Protein AF-A0A7S0MGZ3-F1 (afdb_monomer)

Organism: NCBI:txid233186

Solvent-accessible surface area (backbone atoms only — not comparable to full-atom values): 5785 Å² total; per-residue (Å²): 129,86,80,71,72,55,69,66,58,45,55,49,50,59,54,34,44,61,52,48,74,68,53,48,73,66,53,54,52,52,42,50,52,47,49,52,51,21,53,52,30,43,72,70,70,37,48,71,64,14,44,54,43,31,49,56,40,36,74,72,30,66,56,43,48,69,39,28,48,52,42,16,50,52,30,43,76,71,64,40,52,68,62,14,48,53,28,44,48,50,28,30,66,67,38,61,88,46,41,78,61,49,58,68,71,79,106

Structure (mmCIF, N/CA/C/O backbone):
data_AF-A0A7S0MGZ3-F1
#
_entry.id   AF-A0A7S0MGZ3-F1
#
loop_
_atom_site.group_PDB
_atom_site.id
_atom_site.type_symbol
_atom_site.label_atom_id
_atom_site.label_alt_id
_atom_site.label_comp_id
_atom_site.label_asym_id
_atom_site.label_entity_id
_atom_site.label_seq_id
_atom_site.pdbx_PDB_ins_code
_atom_site.Cartn_x
_atom_site.Cartn_y
_atom_site.Cartn_z
_atom_site.occupancy
_atom_site.B_iso_or_equiv
_atom_site.auth_seq_id
_atom_site.auth_comp_id
_atom_site.auth_asym_id
_atom_site.auth_atom_id
_atom_site.pdbx_PDB_model_num
ATOM 1 N N . GLU A 1 1 ? 17.097 2.243 -20.713 1.00 39.12 1 GLU A N 1
ATOM 2 C CA . GLU A 1 1 ? 15.964 1.358 -21.044 1.00 39.12 1 GLU A CA 1
ATOM 3 C C . GLU A 1 1 ? 14.830 1.623 -20.066 1.00 39.12 1 GLU A C 1
ATOM 5 O O . GLU A 1 1 ? 15.045 1.509 -18.864 1.00 39.12 1 GLU A O 1
ATOM 10 N N . SER A 1 2 ? 13.670 2.074 -20.549 1.00 45.59 2 SER A N 1
ATOM 11 C CA . SER A 1 2 ? 12.463 2.152 -19.721 1.00 45.59 2 SER A CA 1
ATOM 12 C C . SER A 1 2 ? 12.080 0.719 -19.391 1.00 45.59 2 SER A C 1
ATOM 14 O O . SER A 1 2 ? 11.682 -0.028 -20.283 1.00 45.59 2 SER A O 1
ATOM 16 N N . LYS A 1 3 ? 12.338 0.295 -18.155 1.00 57.72 3 LYS A N 1
ATOM 17 C CA . LYS A 1 3 ? 12.040 -1.062 -17.708 1.00 57.72 3 LYS A CA 1
ATOM 18 C C . LYS A 1 3 ? 10.521 -1.207 -17.766 1.00 57.72 3 LYS A C 1
ATOM 20 O O . LYS A 1 3 ? 9.828 -0.589 -16.967 1.00 57.72 3 LYS A O 1
ATOM 25 N N . ALA A 1 4 ? 10.027 -1.898 -18.788 1.00 66.56 4 ALA A N 1
ATOM 26 C CA . ALA A 1 4 ? 8.607 -2.158 -18.936 1.00 66.56 4 ALA A CA 1
ATOM 27 C C . ALA A 1 4 ? 8.128 -2.932 -17.702 1.00 66.56 4 ALA A C 1
ATOM 29 O O . ALA A 1 4 ? 8.814 -3.856 -17.259 1.00 66.56 4 ALA A O 1
ATOM 30 N N . ILE A 1 5 ? 6.989 -2.510 -17.156 1.00 73.62 5 ILE A N 1
ATOM 31 C CA . ILE A 1 5 ? 6.248 -3.210 -16.101 1.00 73.62 5 ILE A CA 1
ATOM 32 C C . ILE A 1 5 ? 6.091 -4.669 -16.528 1.00 73.62 5 ILE A C 1
ATOM 34 O O . ILE A 1 5 ? 5.795 -4.944 -17.698 1.00 73.62 5 ILE A O 1
ATOM 38 N N . ASP A 1 6 ? 6.316 -5.601 -15.603 1.00 80.19 6 ASP A N 1
ATOM 39 C CA . ASP A 1 6 ? 6.207 -7.018 -15.926 1.00 80.19 6 ASP A CA 1
ATOM 40 C C . ASP A 1 6 ? 4.771 -7.340 -16.395 1.00 80.19 6 ASP A C 1
ATOM 42 O O . ASP A 1 6 ? 3.796 -6.952 -15.738 1.00 80.19 6 ASP A O 1
ATOM 46 N N . PRO A 1 7 ? 4.593 -8.033 -17.535 1.00 79.94 7 PRO A N 1
ATOM 47 C CA . PRO A 1 7 ? 3.266 -8.324 -18.069 1.00 79.94 7 PRO A CA 1
ATOM 48 C C . PRO A 1 7 ? 2.417 -9.190 -17.125 1.00 79.94 7 PRO A C 1
ATOM 50 O O . PRO A 1 7 ? 1.188 -9.123 -17.186 1.00 79.94 7 PRO A O 1
ATOM 53 N N . ALA A 1 8 ? 3.029 -9.981 -16.235 1.00 83.56 8 ALA A N 1
ATOM 54 C CA . ALA A 1 8 ? 2.299 -10.709 -15.205 1.00 83.56 8 ALA A CA 1
ATOM 55 C C . ALA A 1 8 ? 1.746 -9.757 -14.136 1.00 83.56 8 ALA A C 1
ATOM 57 O O . ALA A 1 8 ? 0.578 -9.891 -13.763 1.00 83.56 8 ALA A O 1
ATOM 58 N N . THR A 1 9 ? 2.527 -8.762 -13.699 1.00 81.81 9 THR A N 1
ATOM 59 C CA . THR A 1 9 ? 2.051 -7.710 -12.784 1.00 81.81 9 THR A CA 1
ATOM 60 C C . THR A 1 9 ? 0.923 -6.913 -13.423 1.00 81.81 9 THR A C 1
ATOM 62 O O . THR A 1 9 ? -0.119 -6.713 -12.802 1.00 81.81 9 THR A O 1
ATOM 65 N N . MET A 1 10 ? 1.073 -6.540 -14.696 1.00 82.88 10 MET A N 1
ATOM 66 C CA . MET A 1 10 ? 0.030 -5.835 -15.438 1.00 82.88 10 MET A CA 1
ATOM 67 C C . MET A 1 10 ? -1.275 -6.637 -15.484 1.00 82.88 10 MET A C 1
ATOM 69 O O . MET A 1 10 ? -2.324 -6.125 -15.099 1.00 82.88 10 MET A O 1
ATOM 73 N N . ASN A 1 11 ? -1.220 -7.910 -15.882 1.00 86.56 11 ASN A N 1
ATOM 74 C CA . ASN A 1 11 ? -2.405 -8.769 -15.928 1.00 86.56 11 ASN A CA 1
ATOM 75 C C . ASN A 1 11 ? -3.039 -8.979 -14.547 1.00 86.56 11 ASN A C 1
ATOM 77 O O . ASN A 1 11 ? -4.265 -9.019 -14.439 1.00 86.56 11 ASN A O 1
ATOM 81 N N . ARG A 1 12 ? -2.225 -9.083 -13.491 1.00 86.75 12 ARG A N 1
ATOM 82 C CA . ARG A 1 12 ? -2.712 -9.185 -12.113 1.00 86.75 12 ARG A CA 1
ATOM 83 C C . ARG A 1 12 ? -3.480 -7.931 -11.705 1.00 86.75 12 ARG A C 1
ATOM 85 O O . ARG A 1 12 ? -4.619 -8.048 -11.268 1.00 86.75 12 ARG A O 1
ATOM 92 N N . VAL A 1 13 ? -2.898 -6.747 -11.887 1.00 86.12 13 VAL A N 1
ATOM 93 C CA . VAL A 1 13 ? -3.540 -5.479 -11.505 1.00 86.12 13 VAL A CA 1
ATOM 94 C C . VAL A 1 13 ? -4.809 -5.234 -12.322 1.00 86.12 13 VAL A C 1
ATOM 96 O O . VAL A 1 13 ? -5.816 -4.780 -11.790 1.00 86.12 13 VAL A O 1
ATOM 99 N N . LEU A 1 14 ? -4.813 -5.600 -13.607 1.00 84.00 14 LEU A N 1
ATOM 100 C CA . LEU A 1 14 ? -6.016 -5.532 -14.442 1.00 84.00 14 LEU A CA 1
ATOM 101 C C . LEU A 1 14 ? -7.146 -6.442 -13.932 1.00 84.00 14 LEU A C 1
ATOM 103 O O . LEU A 1 14 ? -8.315 -6.072 -14.032 1.00 84.00 14 LEU A O 1
ATOM 107 N N . ALA A 1 15 ? -6.826 -7.607 -13.362 1.00 86.44 15 ALA A N 1
ATOM 108 C CA . ALA A 1 15 ? -7.817 -8.447 -12.691 1.00 86.44 15 ALA A CA 1
ATOM 109 C C . ALA A 1 15 ? -8.292 -7.819 -11.368 1.00 86.44 15 ALA A C 1
ATOM 111 O O . ALA A 1 15 ? -9.484 -7.846 -11.064 1.00 86.44 15 ALA A O 1
ATOM 112 N N . GLU A 1 16 ? -7.382 -7.198 -10.614 1.00 85.56 16 GLU A N 1
ATOM 113 C CA . GLU A 1 16 ? -7.679 -6.452 -9.385 1.00 85.56 16 GLU A CA 1
ATOM 114 C C . GLU A 1 16 ? -8.635 -5.262 -9.648 1.00 85.56 16 GLU A C 1
ATOM 116 O O . GLU A 1 16 ? -9.525 -4.997 -8.842 1.00 85.56 16 GLU A O 1
ATOM 121 N N . PHE A 1 17 ? -8.575 -4.616 -10.818 1.00 81.25 17 PHE A N 1
ATOM 122 C CA . PHE A 1 17 ? -9.538 -3.573 -11.217 1.00 81.25 17 PHE A CA 1
ATOM 123 C C . PHE A 1 17 ? -10.982 -4.074 -11.318 1.00 81.25 17 PHE A C 1
ATOM 125 O O . PHE A 1 17 ? -11.921 -3.326 -11.053 1.00 81.25 17 PHE A O 1
ATOM 132 N N . GLN A 1 18 ? -11.181 -5.342 -11.684 1.00 79.31 18 GLN A N 1
ATOM 133 C CA . GLN A 1 18 ? -12.521 -5.929 -11.737 1.00 79.31 18 GLN A CA 1
ATOM 134 C C . GLN A 1 18 ? -13.121 -6.131 -10.341 1.00 79.31 18 GLN A C 1
ATOM 136 O O . GLN A 1 18 ? -14.339 -6.254 -10.219 1.00 79.31 18 GLN A O 1
ATOM 141 N N . LEU A 1 19 ? -12.284 -6.210 -9.300 1.00 77.25 19 LEU A N 1
ATOM 142 C CA . LEU A 1 19 ? -12.735 -6.219 -7.908 1.00 77.25 19 LEU A CA 1
ATOM 143 C C . LEU A 1 19 ? -13.167 -4.814 -7.483 1.00 77.25 19 LEU A C 1
ATOM 145 O O . LEU A 1 19 ? -14.246 -4.684 -6.916 1.00 77.25 19 LEU A O 1
ATOM 149 N N . HIS A 1 20 ? -12.401 -3.780 -7.846 1.00 78.19 20 HIS A N 1
ATOM 150 C CA . HIS A 1 20 ? -12.760 -2.383 -7.578 1.00 78.19 20 HIS A CA 1
ATOM 151 C C . HIS A 1 20 ? -14.112 -1.982 -8.170 1.00 78.19 20 HIS A C 1
ATOM 153 O O . HIS A 1 20 ? -14.934 -1.387 -7.483 1.00 78.19 20 HIS A O 1
ATOM 159 N N . ASP A 1 21 ? -14.375 -2.338 -9.430 1.00 80.31 21 ASP A N 1
ATOM 160 C CA . ASP A 1 21 ? -15.642 -2.009 -10.104 1.00 80.31 21 ASP A CA 1
ATOM 161 C C . ASP A 1 21 ? -16.868 -2.642 -9.416 1.00 80.31 21 ASP A C 1
ATOM 163 O O . ASP A 1 21 ? -17.982 -2.127 -9.494 1.00 80.31 21 ASP A O 1
ATOM 167 N N . LYS A 1 22 ? -16.659 -3.744 -8.685 1.00 82.81 22 LYS A N 1
ATOM 168 C CA . LYS A 1 22 ? -17.701 -4.430 -7.910 1.00 82.81 22 LYS A CA 1
ATOM 169 C C . LYS A 1 22 ? -17.914 -3.841 -6.516 1.00 82.81 22 LYS A C 1
ATOM 171 O O . LYS A 1 22 ? -18.859 -4.260 -5.846 1.00 82.81 22 LYS A O 1
ATOM 176 N N . LEU A 1 23 ? -17.060 -2.921 -6.063 1.00 83.19 23 LEU A N 1
ATOM 177 C CA . LEU A 1 23 ? -17.203 -2.283 -4.757 1.00 83.19 23 LEU A CA 1
ATOM 178 C C . LEU A 1 23 ? -18.448 -1.397 -4.742 1.00 83.19 23 LEU A C 1
ATOM 180 O O . LEU A 1 23 ? -18.714 -0.629 -5.671 1.00 83.19 23 LEU A O 1
ATOM 184 N N . SER A 1 24 ? -19.222 -1.481 -3.662 1.00 86.25 24 SER A N 1
ATOM 185 C CA . SER A 1 24 ? -20.383 -0.614 -3.501 1.00 86.25 24 SER A CA 1
ATOM 186 C C . SER A 1 24 ? -19.936 0.804 -3.149 1.00 86.25 24 SER A C 1
ATOM 188 O O . SER A 1 24 ? -18.838 1.042 -2.646 1.00 86.25 24 SER A O 1
ATOM 190 N N . LYS A 1 25 ? -20.825 1.785 -3.348 1.00 83.62 25 LYS A N 1
ATOM 191 C CA . LYS A 1 25 ? -20.576 3.170 -2.904 1.00 83.62 25 LYS A CA 1
ATOM 192 C C . LYS A 1 25 ? -20.225 3.261 -1.415 1.00 83.62 25 LYS A C 1
ATOM 194 O O . LYS A 1 25 ? -19.453 4.135 -1.036 1.00 83.62 25 LYS A O 1
ATOM 199 N N . GLU A 1 26 ? -20.795 2.381 -0.595 1.00 85.69 26 GLU A N 1
ATOM 200 C CA . GL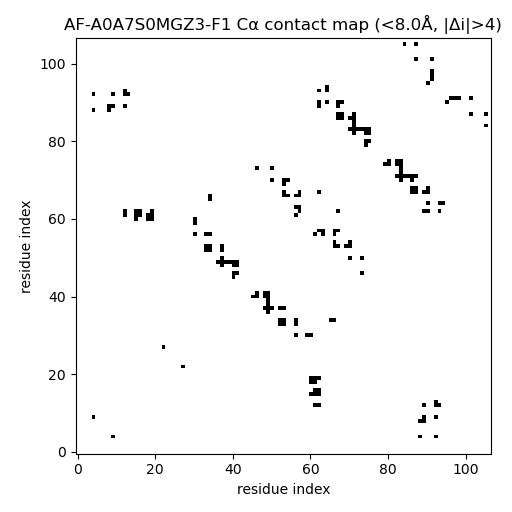U A 1 26 ? -20.505 2.292 0.838 1.00 85.69 26 GLU A CA 1
ATOM 201 C C . GLU A 1 26 ? -19.062 1.839 1.095 1.00 85.69 26 GLU A C 1
ATOM 203 O O . GLU A 1 26 ? -18.366 2.475 1.885 1.00 85.69 26 GLU A O 1
ATOM 208 N N . ASP A 1 27 ? -18.581 0.824 0.369 1.00 85.88 27 ASP A N 1
ATOM 209 C CA . ASP A 1 27 ? -17.193 0.357 0.453 1.00 85.88 27 ASP A CA 1
ATOM 210 C C . ASP A 1 27 ? -16.222 1.469 0.047 1.00 85.88 27 ASP A C 1
ATOM 212 O O . ASP A 1 27 ? -15.303 1.796 0.792 1.00 85.88 27 ASP A O 1
ATOM 216 N N . LEU A 1 28 ? -16.477 2.133 -1.085 1.00 84.25 28 LEU A N 1
ATOM 217 C CA . LEU A 1 28 ? -15.654 3.251 -1.557 1.00 84.25 28 LEU A CA 1
ATOM 218 C C . LEU A 1 28 ? -15.635 4.421 -0.563 1.00 84.25 28 LEU A C 1
ATOM 220 O O . LEU A 1 28 ? -14.593 5.048 -0.368 1.00 84.25 28 LEU A O 1
ATOM 224 N N . SER A 1 29 ? -16.770 4.716 0.080 1.00 88.12 29 SER A N 1
ATOM 225 C CA . SER A 1 29 ? -16.839 5.753 1.115 1.00 88.12 29 SER A CA 1
ATOM 226 C C . SER A 1 29 ? -15.988 5.374 2.321 1.00 88.12 29 SER A C 1
ATOM 228 O O . SER A 1 29 ? -15.178 6.178 2.773 1.00 88.12 29 SER A O 1
ATOM 230 N N . LYS A 1 30 ? -16.115 4.135 2.799 1.00 89.56 30 LYS A N 1
ATOM 231 C CA . LYS A 1 30 ? -15.363 3.644 3.953 1.00 89.56 30 LYS A CA 1
ATOM 232 C C . LYS A 1 30 ? -13.860 3.600 3.683 1.00 89.56 30 LYS A C 1
ATOM 234 O O . LYS A 1 30 ? -13.067 4.006 4.526 1.00 89.56 30 LYS A O 1
ATOM 239 N N . LEU A 1 31 ? -13.459 3.160 2.491 1.00 89.62 31 LEU A N 1
ATOM 240 C CA . LEU A 1 31 ? -12.058 3.151 2.070 1.00 89.62 31 LEU A CA 1
ATOM 241 C C . LEU A 1 31 ? -11.483 4.559 1.998 1.00 89.62 31 LEU A C 1
ATOM 243 O O . LEU A 1 31 ? -10.344 4.780 2.405 1.00 89.62 31 LEU A O 1
ATOM 247 N N . ARG A 1 32 ? -12.271 5.527 1.527 1.00 87.75 32 ARG A N 1
ATOM 248 C CA . ARG A 1 32 ? -11.860 6.929 1.512 1.00 87.75 32 ARG A CA 1
ATOM 249 C C . ARG A 1 32 ? -11.627 7.467 2.922 1.00 87.75 32 ARG A C 1
ATOM 251 O O . ARG A 1 32 ? -10.633 8.151 3.132 1.00 87.75 32 ARG A O 1
ATOM 258 N N . GLU A 1 33 ? -12.501 7.142 3.872 1.00 90.56 33 GLU A N 1
ATOM 259 C CA . GLU A 1 33 ? -12.324 7.535 5.278 1.00 90.56 33 GLU A CA 1
ATOM 260 C C . GLU A 1 33 ? -11.057 6.922 5.888 1.00 90.56 33 GLU A C 1
ATOM 262 O O . GLU A 1 33 ? -10.263 7.637 6.495 1.00 90.56 33 GLU A O 1
ATOM 267 N N . LEU A 1 34 ? -10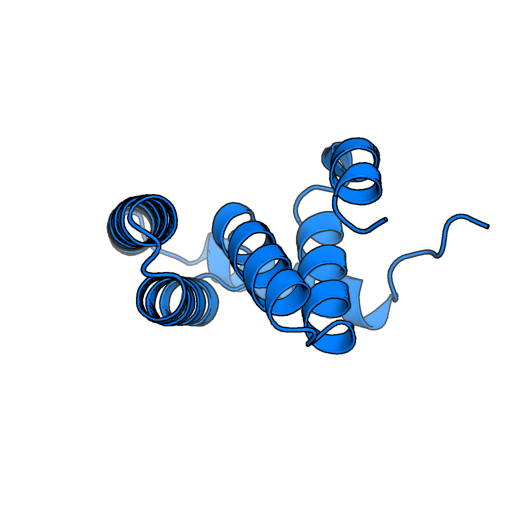.815 5.628 5.651 1.00 90.38 34 LEU A N 1
ATOM 268 C CA . LEU A 1 34 ? -9.586 4.949 6.077 1.00 90.38 34 LEU A CA 1
ATOM 269 C C . LEU A 1 34 ? -8.337 5.585 5.452 1.00 90.38 34 LEU A C 1
ATOM 271 O O . LEU A 1 34 ? -7.337 5.802 6.129 1.00 90.38 34 LEU A O 1
ATOM 275 N N . THR A 1 35 ? -8.393 5.919 4.163 1.00 89.50 35 THR A N 1
ATOM 276 C CA . THR A 1 35 ? -7.264 6.543 3.460 1.00 89.50 35 THR A CA 1
ATOM 277 C C . THR A 1 35 ? -6.941 7.926 4.044 1.00 89.50 35 THR A C 1
ATOM 279 O O . THR A 1 35 ? -5.768 8.237 4.248 1.00 89.50 35 THR A O 1
ATOM 282 N N . ASP A 1 36 ? -7.957 8.733 4.373 1.00 90.38 36 ASP A N 1
ATOM 283 C CA . ASP A 1 36 ? -7.778 10.051 5.005 1.00 90.38 36 ASP A CA 1
ATOM 284 C C . ASP A 1 36 ? -7.152 9.930 6.406 1.00 90.38 36 ASP A C 1
ATOM 286 O O . ASP A 1 36 ? -6.193 10.635 6.740 1.00 90.38 36 ASP A O 1
ATOM 290 N N . GLU A 1 37 ? -7.620 8.963 7.200 1.00 90.25 37 GLU A N 1
ATOM 291 C CA . GLU A 1 37 ? -7.051 8.665 8.516 1.00 90.25 37 GLU A CA 1
ATOM 292 C C . GLU A 1 37 ? -5.580 8.232 8.412 1.00 90.25 37 GLU A C 1
ATOM 294 O O . GLU A 1 37 ? -4.717 8.771 9.114 1.00 90.25 37 GLU A O 1
ATOM 299 N N . ALA A 1 38 ? -5.264 7.333 7.478 1.00 90.69 38 ALA A N 1
ATOM 300 C CA . ALA A 1 38 ? -3.901 6.880 7.219 1.00 90.69 38 ALA A CA 1
ATOM 301 C C . ALA A 1 38 ? -2.980 8.031 6.788 1.00 90.69 38 ALA A C 1
ATOM 303 O O . ALA A 1 38 ? -1.848 8.143 7.264 1.00 90.69 38 ALA A O 1
ATOM 304 N N . GLN A 1 39 ? -3.460 8.935 5.92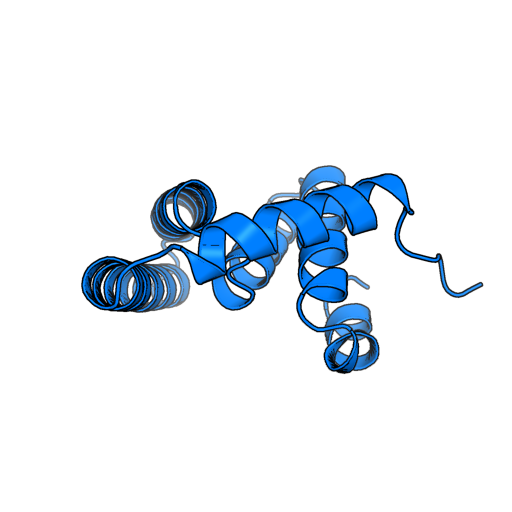6 1.00 87.31 39 GLN A N 1
ATOM 305 C CA . GLN A 1 39 ? -2.705 10.128 5.539 1.00 87.31 39 GLN A CA 1
ATOM 306 C C . GLN A 1 39 ? -2.420 11.043 6.729 1.00 87.31 39 GLN A C 1
ATOM 308 O O . GLN A 1 39 ? -1.324 11.605 6.833 1.00 87.31 39 GLN A O 1
ATOM 313 N N . LYS A 1 40 ? -3.388 11.194 7.634 1.00 90.31 40 LYS A N 1
ATOM 314 C CA . LYS A 1 40 ? -3.222 11.999 8.841 1.00 90.31 40 LYS A CA 1
ATOM 315 C C . LYS A 1 40 ? -2.169 11.397 9.771 1.00 90.31 40 LYS A C 1
ATOM 317 O O . LYS A 1 40 ? -1.298 12.136 10.222 1.00 90.31 40 LYS A O 1
ATOM 322 N N . LEU A 1 41 ? -2.192 10.080 9.980 1.00 88.06 41 LEU A N 1
ATOM 323 C CA . LEU A 1 41 ? -1.1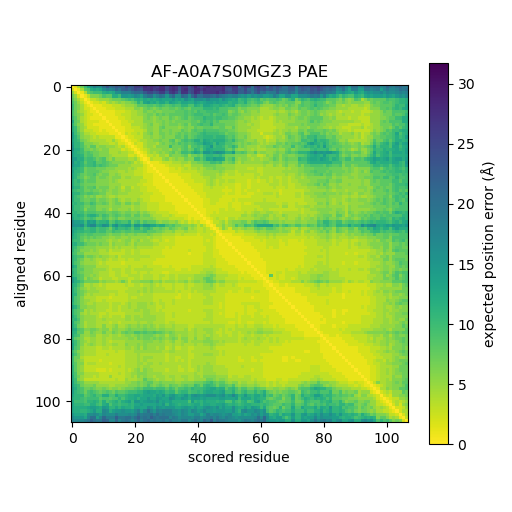85 9.357 10.770 1.00 88.06 41 LEU A CA 1
ATOM 324 C C . LEU A 1 41 ? 0.213 9.459 10.152 1.00 88.06 41 LEU A C 1
ATOM 326 O O . LEU A 1 41 ? 1.171 9.795 10.842 1.00 88.06 41 LEU A O 1
ATOM 330 N N . HIS A 1 42 ? 0.325 9.281 8.833 1.00 84.56 42 HIS A N 1
ATOM 331 C CA . HIS A 1 42 ? 1.586 9.457 8.108 1.00 84.56 42 HIS A CA 1
ATOM 332 C C . HIS A 1 42 ? 2.156 10.875 8.291 1.00 84.56 42 HIS A C 1
ATOM 334 O O . HIS A 1 42 ? 3.363 11.070 8.435 1.00 84.56 42 HIS A O 1
ATOM 340 N N . LYS A 1 43 ? 1.289 11.895 8.318 1.00 84.44 43 LYS A N 1
ATOM 341 C CA . LYS A 1 43 ? 1.695 13.283 8.572 1.00 84.44 43 LYS A CA 1
ATOM 342 C C . LYS A 1 43 ? 2.152 13.515 10.017 1.00 84.44 43 LYS A C 1
ATOM 344 O O . LYS A 1 43 ? 3.001 14.376 10.239 1.00 84.44 43 LYS A O 1
ATOM 349 N N . ASP A 1 44 ? 1.631 12.742 10.965 1.00 85.25 44 ASP A N 1
ATOM 350 C CA . ASP A 1 44 ? 1.966 12.803 12.393 1.00 85.25 44 ASP A CA 1
ATOM 351 C C . ASP A 1 44 ? 3.257 12.034 12.754 1.00 85.25 44 ASP A C 1
ATOM 353 O O . ASP A 1 44 ? 3.587 11.904 13.924 1.00 85.25 44 ASP A O 1
ATOM 357 N N . ASN A 1 45 ? 4.029 11.566 11.757 1.00 82.06 45 ASN A N 1
ATOM 358 C CA . ASN A 1 45 ? 5.171 10.638 11.894 1.00 82.06 45 ASN A CA 1
ATOM 359 C C . ASN A 1 45 ? 4.804 9.199 12.306 1.00 82.06 45 ASN A C 1
ATOM 361 O O . ASN A 1 45 ? 5.696 8.354 12.420 1.00 82.06 45 ASN A O 1
ATOM 365 N N . ASP A 1 46 ? 3.518 8.875 12.431 1.00 85.00 46 ASP A N 1
ATOM 366 C CA . ASP A 1 46 ? 3.029 7.535 12.768 1.00 85.00 46 ASP A CA 1
ATOM 367 C C . ASP A 1 46 ? 2.907 6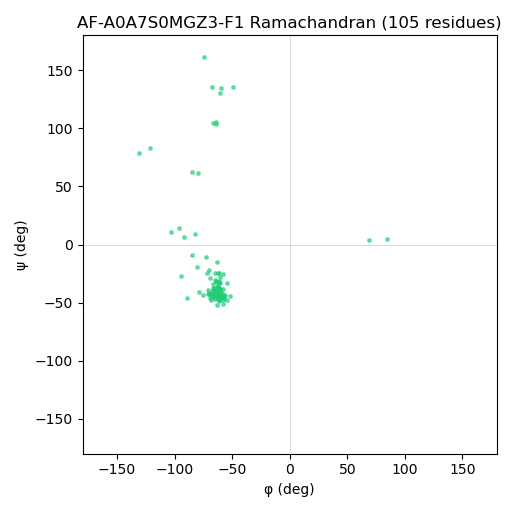.644 11.520 1.00 85.00 46 ASP A C 1
ATOM 369 O O . ASP A 1 46 ? 1.846 6.161 11.116 1.00 85.00 46 ASP A O 1
ATOM 373 N N . ASN A 1 47 ? 4.058 6.418 10.885 1.00 84.88 47 ASN A N 1
ATOM 374 C CA . ASN A 1 47 ? 4.177 5.660 9.641 1.00 84.88 47 ASN A CA 1
ATOM 375 C C . ASN A 1 47 ? 3.693 4.211 9.781 1.00 84.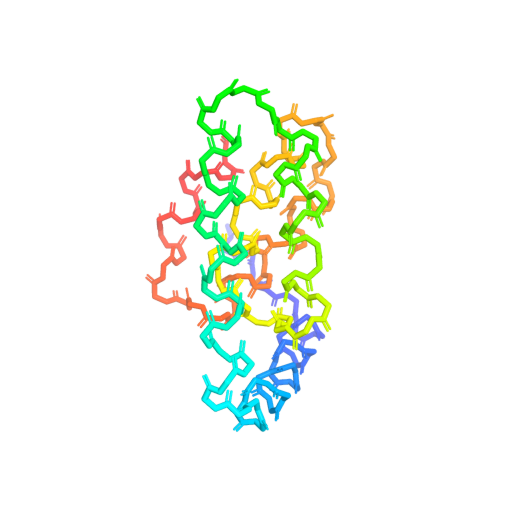88 47 ASN A C 1
ATOM 377 O O . ASN A 1 47 ? 3.024 3.709 8.885 1.00 84.88 47 ASN A O 1
ATOM 381 N N . SER A 1 48 ? 3.965 3.558 10.914 1.00 87.56 48 SER A N 1
ATOM 382 C CA . SER A 1 48 ? 3.550 2.168 11.146 1.00 87.56 48 SER A CA 1
ATOM 383 C C . SER A 1 48 ? 2.030 2.008 11.207 1.00 87.56 48 SER A C 1
ATOM 385 O O . SER A 1 48 ? 1.494 1.043 10.667 1.00 87.56 48 SER A O 1
ATOM 387 N N . ALA A 1 49 ? 1.331 2.945 11.856 1.00 88.69 49 ALA A N 1
ATOM 388 C CA . ALA A 1 49 ? -0.126 2.917 11.935 1.00 88.69 49 ALA A CA 1
ATOM 389 C C . ALA A 1 49 ? -0.750 3.227 10.567 1.00 88.69 49 ALA A C 1
ATOM 391 O O . ALA A 1 49 ? -1.672 2.537 10.137 1.00 88.69 49 ALA A O 1
ATOM 392 N N . ALA A 1 50 ? -0.187 4.202 9.846 1.00 90.62 50 ALA A N 1
ATOM 393 C CA . ALA A 1 50 ? -0.598 4.516 8.483 1.00 90.62 50 ALA A CA 1
ATOM 394 C C . ALA A 1 50 ? -0.426 3.320 7.532 1.00 90.62 50 ALA A C 1
ATOM 396 O O . ALA A 1 50 ? -1.342 3.019 6.771 1.00 90.62 50 ALA A O 1
ATOM 397 N N . GLU A 1 51 ? 0.710 2.612 7.592 1.00 89.62 51 GLU A N 1
ATOM 398 C CA . GLU A 1 51 ? 0.943 1.398 6.796 1.00 89.62 51 GLU A CA 1
ATOM 399 C C . GLU A 1 51 ? -0.156 0.366 7.010 1.00 89.62 51 GLU A C 1
ATOM 401 O O . GLU A 1 51 ? -0.710 -0.118 6.030 1.00 89.62 51 GLU A O 1
ATOM 406 N N . HIS A 1 52 ? -0.513 0.089 8.267 1.00 91.25 52 HIS A N 1
ATOM 407 C CA . HIS A 1 52 ? -1.530 -0.909 8.579 1.00 91.25 52 HIS A CA 1
ATOM 408 C C . HIS A 1 52 ? -2.879 -0.564 7.937 1.00 91.25 52 HIS A C 1
ATOM 410 O O . HIS A 1 52 ? -3.518 -1.418 7.328 1.00 91.25 52 HIS A O 1
ATOM 416 N N . ILE A 1 53 ? -3.286 0.705 8.004 1.00 91.69 53 ILE A N 1
ATOM 417 C CA . ILE A 1 53 ? -4.539 1.148 7.387 1.00 91.69 53 ILE A CA 1
ATOM 418 C C . ILE A 1 53 ? -4.451 1.077 5.858 1.00 91.69 53 ILE A C 1
ATOM 420 O O . ILE A 1 53 ? -5.390 0.611 5.213 1.00 91.69 53 ILE A O 1
ATOM 424 N N . PHE A 1 54 ? -3.332 1.490 5.254 1.00 91.12 54 PHE A N 1
ATOM 425 C CA . PHE A 1 54 ? -3.155 1.373 3.805 1.00 91.12 54 PHE A CA 1
ATOM 426 C C . PHE A 1 54 ? -3.185 -0.084 3.335 1.00 91.12 54 PHE A C 1
ATOM 428 O O . PHE A 1 54 ? -3.747 -0.349 2.274 1.00 91.12 54 PHE A O 1
ATOM 435 N N . GLU A 1 55 ? -2.637 -1.019 4.113 1.00 90.50 55 GLU A N 1
ATOM 436 C CA . GLU A 1 55 ? -2.742 -2.455 3.845 1.00 90.50 55 GLU A CA 1
ATOM 437 C C . GLU A 1 55 ? -4.206 -2.909 3.862 1.00 90.50 55 GLU A C 1
ATOM 439 O O . GLU A 1 55 ? -4.652 -3.494 2.879 1.00 90.50 55 GLU A O 1
ATOM 444 N N . GLN A 1 56 ? -4.992 -2.532 4.876 1.00 90.50 56 GLN A N 1
ATOM 445 C CA . GLN A 1 56 ? -6.426 -2.861 4.929 1.00 90.50 56 GLN A CA 1
ATOM 446 C C . GLN A 1 56 ? -7.218 -2.280 3.749 1.00 90.50 56 GLN A C 1
ATOM 448 O O . GLN A 1 56 ? -8.119 -2.926 3.202 1.00 90.50 56 GLN A O 1
ATOM 453 N N . VAL A 1 57 ? -6.879 -1.057 3.332 1.00 90.94 57 VAL A N 1
ATOM 454 C CA . VAL A 1 57 ? -7.481 -0.446 2.145 1.00 90.94 57 VAL A CA 1
ATOM 455 C C . VAL A 1 57 ? -7.129 -1.255 0.901 1.00 90.94 57 VAL A C 1
ATOM 457 O O . VAL A 1 57 ? -8.018 -1.503 0.099 1.00 90.94 57 VAL A O 1
ATOM 460 N N . LEU A 1 58 ? -5.885 -1.720 0.753 1.00 88.81 58 LEU A N 1
ATOM 461 C CA . LEU A 1 58 ? -5.458 -2.542 -0.387 1.00 88.81 58 LEU A CA 1
ATOM 462 C C . LEU A 1 58 ? -6.006 -3.974 -0.360 1.00 88.81 58 LEU A C 1
ATOM 464 O O . LEU A 1 58 ? -6.125 -4.592 -1.414 1.00 88.81 58 LEU A O 1
ATOM 468 N N . GLU A 1 59 ? -6.352 -4.512 0.809 1.00 87.81 59 GLU A N 1
ATOM 469 C CA . GLU A 1 59 ? -7.051 -5.799 0.911 1.00 87.81 59 GLU A CA 1
ATOM 470 C C . GLU A 1 59 ? -8.470 -5.721 0.335 1.00 87.81 59 GLU A C 1
ATOM 472 O O . GLU A 1 59 ? -8.958 -6.688 -0.250 1.00 87.81 59 GLU A O 1
ATOM 477 N N . THR A 1 60 ? -9.123 -4.566 0.480 1.00 87.25 60 THR A N 1
ATOM 478 C CA . THR A 1 60 ? -10.481 -4.338 -0.036 1.00 87.25 60 THR A CA 1
ATOM 479 C C . THR A 1 60 ? -10.455 -3.800 -1.465 1.00 87.25 60 THR A C 1
ATOM 481 O O . THR A 1 60 ? -11.181 -4.282 -2.332 1.00 87.25 60 THR A O 1
ATOM 484 N N . ASP A 1 61 ? -9.602 -2.809 -1.711 1.00 86.56 61 ASP A N 1
ATOM 485 C CA . ASP A 1 61 ? -9.374 -2.179 -3.002 1.00 86.56 61 ASP A CA 1
ATOM 486 C C . ASP A 1 61 ? -7.900 -2.295 -3.422 1.00 86.56 61 ASP A C 1
ATOM 488 O O . ASP A 1 61 ? -7.104 -1.365 -3.238 1.00 86.56 61 ASP A O 1
ATOM 492 N N . PRO A 1 62 ? -7.510 -3.434 -4.018 1.00 87.75 62 PRO A N 1
ATOM 493 C CA . PRO A 1 62 ? -6.126 -3.697 -4.407 1.00 87.75 62 PRO A CA 1
ATOM 494 C C . PRO A 1 62 ? -5.570 -2.734 -5.460 1.00 87.75 62 PRO A C 1
ATOM 496 O O . PRO A 1 62 ? -4.353 -2.669 -5.636 1.00 87.75 62 PRO A O 1
ATOM 499 N N . VAL A 1 63 ? -6.430 -1.975 -6.141 1.00 87.75 63 VAL A N 1
ATOM 500 C CA . VAL A 1 63 ? -6.040 -0.981 -7.150 1.00 87.75 63 VAL A CA 1
ATOM 501 C C . VAL A 1 63 ? -6.108 0.455 -6.634 1.00 87.75 63 VAL A C 1
ATOM 503 O O . VAL A 1 63 ? -5.956 1.383 -7.432 1.00 87.75 63 VAL A O 1
ATOM 506 N N . ASN A 1 64 ? -6.287 0.675 -5.324 1.00 88.50 64 ASN A N 1
ATOM 507 C CA . ASN A 1 64 ? -6.305 2.031 -4.788 1.00 88.50 64 ASN A CA 1
ATOM 508 C C . ASN A 1 64 ? -4.938 2.701 -4.974 1.00 88.50 64 ASN A C 1
ATOM 510 O O . ASN A 1 64 ? -3.977 2.427 -4.248 1.00 88.50 64 ASN A O 1
ATOM 514 N N . PHE A 1 65 ? -4.859 3.622 -5.933 1.00 87.38 65 PHE A N 1
ATOM 515 C CA . PHE A 1 65 ? -3.615 4.294 -6.293 1.00 87.38 65 PHE A CA 1
ATOM 516 C C . PHE A 1 65 ? -2.968 4.992 -5.091 1.00 87.38 65 PHE A C 1
ATOM 518 O O . PHE A 1 65 ? -1.760 4.893 -4.886 1.00 87.38 65 PHE A O 1
ATOM 525 N N . GLU A 1 66 ? -3.761 5.684 -4.274 1.00 86.50 66 GLU A N 1
ATOM 526 C CA . GLU A 1 66 ? -3.233 6.478 -3.164 1.00 86.50 66 GLU A CA 1
ATOM 527 C C . GLU A 1 66 ? -2.577 5.604 -2.084 1.00 86.50 66 GLU A C 1
ATOM 529 O O . GLU A 1 66 ? -1.479 5.925 -1.613 1.00 86.50 66 GLU A O 1
ATOM 534 N N . SER A 1 67 ? -3.187 4.454 -1.776 1.00 90.25 67 SER A N 1
ATOM 535 C CA . SER A 1 67 ? -2.611 3.459 -0.870 1.00 90.25 67 SER A CA 1
ATOM 536 C C . SER A 1 67 ? -1.359 2.808 -1.449 1.00 90.25 67 SER A C 1
ATOM 538 O O . SER A 1 67 ? -0.355 2.733 -0.747 1.00 90.25 67 SER A O 1
ATOM 540 N N . LEU A 1 68 ? -1.366 2.393 -2.726 1.00 90.19 68 LEU A N 1
ATOM 541 C CA . LEU A 1 68 ? -0.192 1.783 -3.372 1.00 90.19 68 LEU A CA 1
ATOM 542 C C . LEU A 1 68 ? 1.026 2.715 -3.317 1.00 90.19 68 LEU A C 1
ATOM 544 O O . LEU A 1 68 ? 2.129 2.292 -2.974 1.00 90.19 68 LEU A O 1
ATOM 548 N N . ILE A 1 69 ? 0.826 4.004 -3.602 1.00 88.56 69 ILE A N 1
ATOM 549 C CA . ILE A 1 69 ? 1.901 4.998 -3.576 1.00 88.56 69 ILE A CA 1
ATOM 550 C C . ILE A 1 69 ? 2.401 5.279 -2.175 1.00 88.56 69 ILE A C 1
ATOM 552 O O . ILE A 1 69 ? 3.613 5.371 -1.963 1.00 88.56 69 ILE A O 1
ATOM 556 N N . THR A 1 70 ? 1.490 5.474 -1.229 1.00 88.69 70 THR A N 1
ATOM 557 C CA . THR A 1 70 ? 1.883 5.857 0.125 1.00 88.69 70 THR A CA 1
ATOM 558 C C . THR A 1 70 ? 2.544 4.682 0.836 1.00 88.69 70 THR A C 1
ATOM 560 O O . THR A 1 70 ? 3.625 4.852 1.396 1.00 88.69 70 THR A O 1
ATOM 56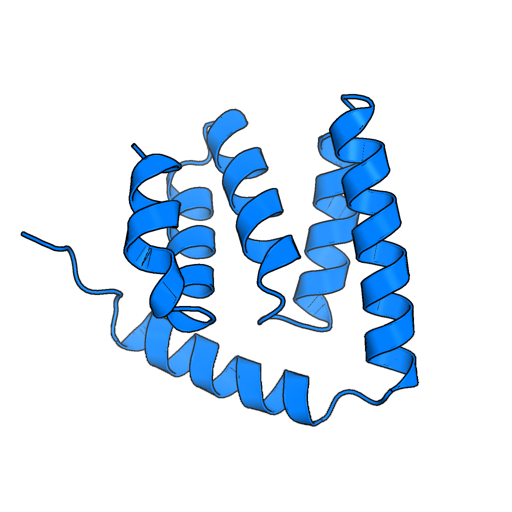3 N N . L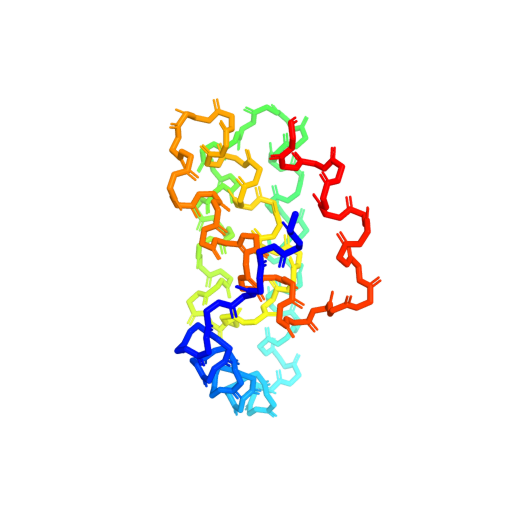EU A 1 71 ? 1.997 3.470 0.694 1.00 90.31 71 LEU A N 1
ATOM 564 C CA . LEU A 1 71 ? 2.625 2.247 1.186 1.00 90.31 71 LEU A CA 1
ATOM 565 C C . LEU A 1 71 ? 3.972 1.994 0.497 1.00 90.31 71 LEU A C 1
ATOM 567 O O . LEU A 1 71 ? 4.957 1.720 1.174 1.00 90.31 71 LEU A O 1
ATOM 571 N N . GLY A 1 72 ? 4.062 2.170 -0.826 1.00 90.75 72 GLY A N 1
ATOM 572 C CA . GLY A 1 72 ? 5.320 2.027 -1.566 1.00 90.75 72 GLY A CA 1
ATOM 573 C C . GLY A 1 72 ? 6.409 2.976 -1.062 1.00 90.75 72 GLY A C 1
ATOM 574 O O . GLY A 1 72 ? 7.553 2.564 -0.865 1.00 90.75 72 GLY A O 1
ATOM 575 N N . LYS A 1 73 ? 6.055 4.232 -0.760 1.00 88.31 73 LYS A N 1
ATOM 576 C CA . LYS A 1 73 ? 6.968 5.197 -0.124 1.00 88.31 73 LYS A CA 1
ATOM 577 C C . LYS A 1 73 ? 7.390 4.743 1.268 1.00 88.31 73 LYS A C 1
ATOM 579 O O . LYS A 1 73 ? 8.576 4.785 1.571 1.00 88.31 73 LYS A O 1
ATOM 584 N N . LEU A 1 74 ? 6.452 4.296 2.099 1.00 88.56 74 LEU A N 1
ATOM 585 C CA . LEU A 1 74 ? 6.739 3.826 3.457 1.00 88.56 74 LEU A CA 1
ATOM 586 C C . LEU A 1 74 ? 7.705 2.634 3.440 1.00 88.56 74 LEU A C 1
ATOM 588 O O . LEU A 1 74 ? 8.726 2.657 4.128 1.00 88.56 74 LEU A O 1
ATOM 592 N N . LYS A 1 75 ? 7.459 1.658 2.560 1.00 90.00 75 LYS A N 1
ATOM 593 C CA . LYS A 1 75 ? 8.357 0.522 2.305 1.00 90.00 75 LYS A CA 1
ATOM 594 C C . LYS A 1 75 ? 9.728 0.969 1.805 1.00 90.00 75 LYS A C 1
ATOM 596 O O . LYS A 1 75 ? 10.744 0.471 2.285 1.00 90.00 75 LYS A O 1
ATOM 601 N N . TYR A 1 76 ? 9.777 1.959 0.913 1.00 87.94 76 TYR A N 1
ATOM 602 C CA . TYR A 1 76 ? 11.034 2.536 0.438 1.00 87.94 76 TYR A CA 1
ATOM 603 C C . TYR A 1 76 ? 11.840 3.166 1.582 1.00 87.94 76 TYR A C 1
ATOM 605 O O . TYR A 1 76 ? 13.024 2.869 1.731 1.00 87.94 76 TYR A O 1
ATOM 613 N N . PHE A 1 77 ? 11.197 3.969 2.436 1.00 84.69 77 PHE A N 1
ATOM 614 C CA . PHE A 1 77 ? 11.838 4.575 3.609 1.00 84.69 77 PHE A CA 1
ATOM 615 C C . PHE A 1 77 ? 12.279 3.541 4.652 1.00 84.69 77 PHE A C 1
ATOM 617 O O . PHE A 1 77 ? 13.292 3.748 5.316 1.00 84.69 77 PHE A O 1
ATOM 624 N N . LYS A 1 78 ? 11.570 2.412 4.764 1.00 86.31 78 LYS A N 1
ATOM 625 C CA . LYS A 1 78 ? 11.967 1.266 5.598 1.00 86.31 78 LYS A CA 1
ATOM 626 C C . LYS A 1 78 ? 13.139 0.455 5.034 1.00 86.31 78 LYS A C 1
ATOM 628 O O . LYS A 1 78 ? 13.675 -0.393 5.741 1.00 86.31 78 LYS A O 1
ATOM 633 N N . GLY A 1 79 ? 13.547 0.700 3.788 1.00 87.56 79 GLY A N 1
ATOM 634 C CA . GLY A 1 79 ? 14.580 -0.077 3.099 1.00 87.56 79 GLY A CA 1
ATOM 635 C C . GLY A 1 79 ? 14.060 -1.352 2.425 1.00 87.56 79 GLY A C 1
ATOM 636 O O . GLY A 1 79 ? 14.848 -2.098 1.846 1.00 87.56 79 GLY A O 1
ATOM 637 N N . GLU A 1 80 ? 12.746 -1.588 2.428 1.00 90.19 80 GLU A N 1
ATOM 638 C CA . GLU A 1 80 ? 12.084 -2.704 1.740 1.00 90.19 80 GLU A CA 1
ATOM 639 C C . GLU A 1 80 ? 11.932 -2.392 0.239 1.00 90.19 80 GLU A C 1
ATOM 641 O O . GLU A 1 80 ? 10.832 -2.271 -0.303 1.00 90.19 80 GLU A O 1
ATOM 646 N N . LEU A 1 81 ? 13.066 -2.213 -0.448 1.00 86.62 81 LEU A N 1
ATOM 647 C CA . LEU A 1 81 ? 13.119 -1.722 -1.830 1.00 86.62 81 LEU A CA 1
ATOM 648 C C . LEU A 1 81 ? 12.411 -2.639 -2.834 1.00 86.62 81 LEU A C 1
ATOM 650 O O . LEU A 1 81 ? 11.878 -2.154 -3.829 1.00 86.62 81 LEU A O 1
ATOM 654 N N . GLU A 1 82 ? 12.418 -3.951 -2.602 1.00 86.94 82 GLU A N 1
ATOM 655 C CA . GLU A 1 82 ? 11.749 -4.919 -3.479 1.00 86.94 82 GLU A CA 1
ATOM 656 C C . GLU A 1 82 ? 10.227 -4.766 -3.412 1.00 86.94 82 GLU A C 1
ATOM 658 O O . GLU A 1 82 ? 9.581 -4.617 -4.447 1.00 86.94 82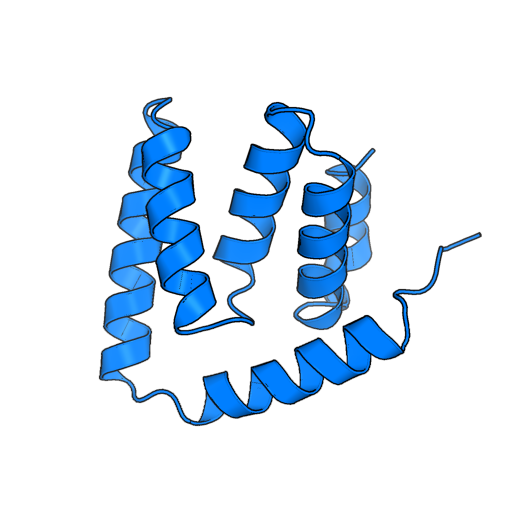 GLU A O 1
ATOM 663 N N . MET A 1 83 ? 9.671 -4.689 -2.199 1.00 87.06 83 MET A N 1
ATOM 664 C CA . MET A 1 83 ? 8.239 -4.454 -1.990 1.00 87.06 83 MET A CA 1
ATOM 665 C C . MET A 1 83 ? 7.815 -3.067 -2.470 1.00 87.06 83 MET A C 1
ATOM 667 O O . MET A 1 83 ? 6.776 -2.922 -3.106 1.00 87.06 83 MET A O 1
ATOM 671 N N . ALA A 1 84 ? 8.630 -2.042 -2.209 1.00 89.25 84 ALA A N 1
ATOM 672 C CA . ALA A 1 84 ? 8.363 -0.692 -2.692 1.00 89.25 84 ALA A CA 1
ATOM 673 C C . ALA A 1 84 ? 8.263 -0.652 -4.222 1.00 89.25 84 ALA A C 1
ATOM 675 O O . ALA A 1 84 ? 7.349 -0.040 -4.769 1.00 89.25 84 ALA A O 1
ATOM 676 N N . ARG A 1 85 ? 9.182 -1.336 -4.916 1.00 86.44 85 ARG A N 1
ATOM 677 C CA . ARG A 1 85 ? 9.162 -1.443 -6.379 1.00 86.44 85 ARG A CA 1
ATOM 678 C C . ARG A 1 85 ? 7.911 -2.146 -6.884 1.00 86.44 85 ARG A C 1
ATOM 680 O O . ARG A 1 85 ? 7.316 -1.623 -7.815 1.00 86.44 85 ARG A O 1
ATOM 687 N N . ASP A 1 86 ? 7.508 -3.261 -6.277 1.00 87.50 86 ASP A N 1
ATOM 688 C CA . ASP A 1 86 ? 6.262 -3.956 -6.637 1.00 87.50 86 ASP A CA 1
ATOM 689 C C . ASP A 1 86 ? 5.043 -3.032 -6.494 1.00 87.50 86 ASP A C 1
ATOM 691 O O . ASP A 1 86 ? 4.261 -2.870 -7.429 1.00 87.50 86 ASP A O 1
ATOM 695 N N . LEU A 1 87 ? 4.932 -2.328 -5.365 1.00 89.19 87 LEU A N 1
ATOM 696 C CA . LEU A 1 87 ? 3.837 -1.389 -5.113 1.00 89.19 87 LEU A CA 1
ATOM 697 C C . LEU A 1 87 ? 3.815 -0.230 -6.117 1.00 89.19 87 LEU A C 1
ATOM 699 O O . LEU A 1 87 ? 2.746 0.151 -6.599 1.00 89.19 87 LEU A O 1
ATOM 703 N N . PHE A 1 88 ? 4.983 0.314 -6.471 1.00 87.00 88 PHE A N 1
ATOM 704 C CA . PHE A 1 88 ? 5.078 1.342 -7.504 1.00 87.00 88 PHE A CA 1
ATOM 705 C C . PHE A 1 88 ? 4.713 0.798 -8.885 1.00 87.00 88 PHE A C 1
ATOM 707 O O . PHE A 1 88 ? 3.957 1.455 -9.591 1.00 87.00 88 PHE A O 1
ATOM 714 N N . ASP A 1 89 ? 5.180 -0.394 -9.253 1.00 86.75 89 ASP A N 1
ATOM 715 C CA . ASP A 1 89 ? 4.856 -1.055 -10.523 1.00 86.75 89 ASP A CA 1
ATOM 716 C C . ASP A 1 89 ? 3.340 -1.248 -10.666 1.00 86.75 89 ASP A C 1
ATOM 718 O O . ASP A 1 89 ? 2.740 -0.854 -11.666 1.00 86.75 89 ASP A O 1
ATOM 722 N N . ARG A 1 90 ? 2.681 -1.714 -9.598 1.00 88.06 90 ARG A N 1
ATOM 723 C CA . ARG A 1 90 ? 1.220 -1.829 -9.552 1.00 88.06 90 ARG A CA 1
ATOM 724 C C . ARG A 1 90 ? 0.538 -0.474 -9.717 1.00 88.06 90 ARG A C 1
ATOM 726 O O . ARG A 1 90 ? -0.381 -0.342 -10.523 1.00 88.06 90 ARG A O 1
ATOM 733 N N . ALA A 1 91 ? 1.009 0.557 -9.019 1.00 87.81 91 ALA A N 1
ATOM 734 C CA . ALA A 1 91 ? 0.441 1.897 -9.131 1.00 87.81 91 ALA A CA 1
ATOM 735 C C . ALA A 1 91 ? 0.607 2.508 -10.531 1.00 87.81 91 ALA A C 1
ATOM 737 O O . ALA A 1 91 ? -0.263 3.253 -10.984 1.00 87.81 91 ALA A O 1
ATOM 738 N N . LEU A 1 92 ? 1.696 2.179 -11.231 1.00 86.56 92 LEU A N 1
ATOM 739 C CA . LEU A 1 92 ? 1.912 2.563 -12.623 1.00 86.56 92 LEU A CA 1
ATOM 740 C C . LEU A 1 92 ? 0.921 1.881 -13.566 1.00 86.56 92 LEU A C 1
ATOM 742 O O . LEU A 1 92 ? 0.444 2.521 -14.495 1.00 86.56 92 LEU A O 1
ATOM 746 N N . VAL A 1 93 ? 0.555 0.621 -13.318 1.00 86.06 93 VAL A N 1
ATOM 747 C CA . VAL A 1 93 ? -0.507 -0.045 -14.091 1.00 86.06 93 VAL A CA 1
ATOM 748 C C . VAL A 1 93 ? -1.862 0.623 -13.847 1.00 86.06 93 VAL A C 1
ATOM 750 O O . VAL A 1 93 ? -2.644 0.784 -14.783 1.00 86.06 93 VAL A O 1
ATOM 753 N N . VAL A 1 94 ? -2.127 1.056 -12.609 1.00 85.62 94 VAL A N 1
ATOM 754 C CA . VAL A 1 94 ? -3.366 1.762 -12.244 1.00 85.62 94 VAL A CA 1
ATOM 755 C C . VAL A 1 94 ? -3.440 3.152 -12.883 1.00 85.62 94 VAL A C 1
ATOM 757 O O . VAL A 1 94 ? -4.483 3.548 -13.406 1.00 85.62 94 VAL A O 1
ATOM 760 N N . ARG A 1 95 ? -2.337 3.907 -12.855 1.00 83.00 95 ARG A N 1
ATOM 761 C CA . ARG A 1 95 ? -2.221 5.247 -13.449 1.00 83.00 95 ARG A CA 1
ATOM 762 C C . ARG A 1 95 ? -0.964 5.347 -14.316 1.00 83.00 95 ARG A C 1
ATOM 764 O O . ARG A 1 95 ? 0.005 5.999 -13.911 1.00 83.00 95 ARG A O 1
ATOM 771 N N . PRO A 1 96 ? -0.990 4.808 -15.547 1.00 80.31 96 PRO A N 1
ATOM 772 C CA . PRO A 1 96 ? 0.172 4.856 -16.440 1.00 80.31 96 PRO A CA 1
ATOM 773 C C . PRO A 1 96 ? 0.527 6.292 -16.846 1.00 80.31 96 PRO A C 1
ATOM 775 O O . PRO A 1 96 ? 1.679 6.609 -17.126 1.00 80.31 96 PRO A O 1
ATOM 778 N N . GLU A 1 97 ? -0.443 7.209 -16.800 1.00 79.06 97 GLU A N 1
ATOM 779 C CA . GLU A 1 97 ? -0.229 8.644 -17.025 1.00 79.06 97 GLU A CA 1
ATOM 780 C C . GLU A 1 97 ? 0.750 9.280 -16.014 1.00 79.06 97 GLU A C 1
ATOM 782 O O . GLU A 1 97 ? 1.445 10.247 -16.338 1.00 79.06 97 GLU A O 1
ATOM 787 N N . LEU A 1 98 ? 0.843 8.720 -14.801 1.00 72.25 98 LEU A N 1
ATOM 788 C CA . LEU A 1 98 ? 1.676 9.230 -13.711 1.00 72.25 98 LEU A CA 1
ATOM 789 C C . LEU A 1 98 ? 3.075 8.609 -13.685 1.00 72.25 98 LEU A C 1
ATOM 791 O O . LEU A 1 98 ? 3.858 8.932 -12.789 1.00 72.25 98 LEU A O 1
ATOM 795 N N . GLU A 1 99 ? 3.439 7.797 -14.682 1.00 69.31 99 GLU A N 1
ATOM 796 C CA . GLU A 1 99 ? 4.751 7.147 -14.773 1.00 69.31 99 GLU A CA 1
ATOM 797 C C . GLU A 1 99 ? 5.912 8.128 -14.635 1.00 69.31 99 GLU A C 1
ATOM 799 O O . GLU A 1 99 ? 6.835 7.923 -13.845 1.00 69.31 99 GLU A O 1
ATOM 804 N N . LYS A 1 100 ? 5.814 9.275 -15.309 1.00 67.75 100 LYS A N 1
ATOM 805 C CA . LYS A 1 100 ? 6.828 10.334 -15.228 1.00 67.75 100 LYS A CA 1
ATOM 806 C C . LYS A 1 100 ? 6.955 10.942 -13.829 1.00 67.75 100 LYS A C 1
ATOM 808 O O . LYS A 1 100 ? 8.038 11.395 -13.461 1.00 67.75 100 LYS A O 1
ATOM 813 N N . THR A 1 101 ? 5.864 10.982 -13.069 1.00 67.81 101 THR A N 1
ATOM 814 C CA . THR A 1 101 ? 5.817 11.522 -11.703 1.00 67.81 101 THR A CA 1
ATOM 815 C C . THR A 1 101 ? 6.372 10.506 -10.708 1.00 67.81 101 THR A C 1
ATOM 817 O O . THR A 1 101 ? 7.162 10.860 -9.837 1.00 67.81 101 THR A O 1
ATOM 820 N N . MET A 1 102 ? 6.027 9.233 -10.888 1.00 67.38 102 MET A N 1
ATOM 821 C CA . MET A 1 102 ? 6.487 8.110 -10.073 1.00 67.38 102 MET A CA 1
ATOM 822 C C . MET A 1 102 ? 7.973 7.815 -10.234 1.00 67.38 102 MET A C 1
ATOM 824 O O . MET A 1 102 ? 8.676 7.605 -9.248 1.00 67.38 102 MET A O 1
ATOM 828 N N . TYR A 1 103 ? 8.488 7.904 -11.460 1.00 62.69 103 TYR A N 1
ATOM 829 C CA . TYR A 1 103 ? 9.910 7.718 -11.741 1.00 62.69 103 TYR A CA 1
ATOM 830 C C . TYR A 1 103 ? 10.810 8.698 -10.969 1.00 62.69 103 TYR A C 1
ATOM 832 O O . TYR A 1 103 ? 11.969 8.402 -10.693 1.00 62.69 103 TYR A O 1
ATOM 840 N N . ARG A 1 104 ? 10.281 9.870 -10.589 1.00 58.66 104 ARG A N 1
ATOM 841 C CA . ARG A 1 104 ? 10.998 10.852 -9.758 1.00 58.66 104 ARG A CA 1
ATOM 842 C C . ARG A 1 104 ? 10.982 10.519 -8.265 1.00 58.66 104 ARG A C 1
ATOM 844 O O . ARG A 1 104 ? 11.800 11.068 -7.541 1.00 58.66 104 ARG A O 1
ATOM 851 N N . LEU A 1 105 ? 10.054 9.675 -7.813 1.00 58.84 105 LEU A N 1
ATOM 852 C CA . LEU A 1 105 ? 9.890 9.288 -6.409 1.00 58.84 105 LEU A CA 1
ATOM 853 C C . LEU A 1 105 ? 10.628 7.987 -6.063 1.00 58.84 105 LEU A C 1
ATOM 855 O O . LEU A 1 105 ? 11.004 7.809 -4.912 1.00 58.84 105 LEU A O 1
ATOM 859 N N . GLY A 1 106 ? 10.836 7.097 -7.039 1.00 55.78 106 GLY A N 1
ATOM 860 C CA . GLY A 1 106 ? 11.544 5.821 -6.862 1.00 55.78 106 GLY A CA 1
ATOM 861 C C . GLY A 1 106 ? 13.034 5.834 -7.235 1.00 55.78 106 GLY A C 1
ATOM 862 O O . GLY A 1 106 ? 13.597 4.758 -7.441 1.00 55.78 106 GLY A O 1
ATOM 863 N N . ARG A 1 107 ? 13.648 7.016 -7.397 1.00 48.59 107 ARG A N 1
ATOM 864 C CA . ARG A 1 107 ? 15.053 7.198 -7.809 1.00 48.59 107 ARG A CA 1
ATOM 865 C C . ARG A 1 107 ? 15.954 7.675 -6.682 1.00 48.59 107 ARG A C 1
ATOM 867 O O . ARG A 1 107 ? 15.471 8.452 -5.833 1.00 48.59 107 ARG A O 1
#

InterPro domains:
  IPR011990 Tetratricopeptide-like helical domain superfamily [G3DSA:1.25.40.10] (15-107)
  IPR011990 Tetratricopeptide-like helical domain superfamily [SSF48452] (20-107)
  IPR019734 Tetratricopeptide repeat [PS50005] (65-98)

Radius of gyration: 13.62 Å; Cα contacts (8 Å, |Δi|>4): 105; chains: 1; bounding box: 36×24×34 Å

Nearest PDB structures (foldseek):
  1w3b-assembly1_A  TM=9.017E-01  e=4.221E-02  Homo sapiens
  4n3c-assembly1_A  TM=9.467E-01  e=8.387E-02  Homo sapiens
  6b85-assembly1_J  TM=7.063E-01  e=4.691E-02  synthetic construct
  8cm9-assembly4_D  TM=7.004E-01  e=9.322E-02  Homo sapiens
  4gyw-assembly2_A  TM=7.206E-01  e=1.757E-01  Homo sapiens

pLDDT: mean 83.07, std 10.19, range [39.12, 91.69]

Sequence (107 aa):
ESKAIDPATMNRVLAEFQLHDKLSKEDLSKLRELTDEAQKLHKDNDNSAAEHIFEQVLETDPVNFESLITLGKLKYFKGELEMARDLFDRALVVRPELEKTMYRLGR

Foldseek 3Di:
DPPQQPVVLLVVLVVLVVLVVPDDPVLVVVLVVLQVVLVVCVVVVNPVVSLVSLVVSCVNRVQPLSSLQSNLLSCVVVVVLVSSVSSLSSSCSSPVVCVVVSVVSSD

Secondary structure (DSSP, 8-state):
---PPPHHHHHHHHHHHHHHTT--HHHHHHHHHHHHHHHHHHHTT-HHHHHHHHHHHHHH-TT-HHHHHHHHHHHHHTT-HHHHHHHHHHHHHH-GGGHHHHTTT--

Mean predicted aligned error: 6.08 Å